Protein AF-A0A0P8BJC4-F1 (afdb_monomer_lite)

InterPro domains:
  IPR001734 Sodium/solute symporter [PF00474] (33-75)
  IPR001734 Sodium/solute symporter [PS50283] (2-75)
  IPR038377 Sodium/glucose symporter superfamily [G3DSA:1.20.1730.10] (23-75)

Radius of gyration: 17.66 Å; chains: 1; bounding box: 41×27×41 Å

Sequence (75 aa):
MHWIDLVIFVVYMLAMLGVGVFFMRKNTGQEDYYVGGRSIGSWHIGLSVVATDVGGGFSIGLGGLGFMMGISGSW

Foldseek 3Di:
DDPVVVVVVVVVVVVVVVVVVVLVVVDDDDCCVPVVVVPDDPVVVVVVVVPVVCDPVNVVVLVVQCVVPNPVSVD

Structure (mmCIF, N/CA/C/O backbone):
data_AF-A0A0P8BJC4-F1
#
_entry.id   AF-A0A0P8BJC4-F1
#
loop_
_atom_site.group_PDB
_atom_site.id
_atom_site.type_symbol
_atom_site.label_atom_id
_atom_site.label_alt_id
_atom_site.label_comp_id
_atom_site.label_asym_id
_atom_site.label_entity_id
_atom_site.label_seq_id
_atom_site.pdbx_PDB_ins_code
_atom_site.Cartn_x
_atom_site.Cartn_y
_atom_site.Cartn_z
_atom_site.occupancy
_atom_site.B_iso_or_equiv
_atom_site.auth_seq_id
_atom_site.auth_comp_id
_atom_site.auth_asym_id
_atom_site.auth_atom_id
_atom_site.pdbx_PDB_model_num
ATOM 1 N N . MET A 1 1 ? 0.361 -6.180 -22.712 1.00 79.50 1 MET A N 1
ATOM 2 C CA . MET A 1 1 ? -0.444 -6.773 -21.630 1.00 79.50 1 MET A CA 1
ATOM 3 C C . MET A 1 1 ? -0.861 -8.157 -22.061 1.00 79.50 1 MET A C 1
ATOM 5 O O . MET A 1 1 ? -1.685 -8.299 -22.958 1.00 79.50 1 MET A O 1
ATOM 9 N N . HIS A 1 2 ? -0.211 -9.162 -21.498 1.00 95.81 2 HIS A N 1
ATOM 10 C CA . HIS A 1 2 ? -0.581 -10.552 -21.679 1.00 95.81 2 HIS A CA 1
ATOM 11 C C . HIS A 1 2 ? -1.842 -10.864 -20.869 1.00 95.81 2 HIS A C 1
ATOM 13 O O . HIS A 1 2 ? -2.187 -10.167 -19.915 1.00 95.81 2 HIS A O 1
ATOM 19 N N . TRP A 1 3 ? -2.539 -11.935 -21.243 1.00 96.06 3 TRP A N 1
ATOM 20 C CA . TRP A 1 3 ? -3.746 -12.369 -20.538 1.00 96.06 3 TRP A CA 1
ATOM 21 C C . TRP A 1 3 ? -3.472 -12.667 -19.053 1.00 96.06 3 TRP A C 1
ATOM 23 O O . TRP A 1 3 ? -4.330 -12.410 -18.214 1.00 96.06 3 TRP A O 1
ATOM 33 N N . ILE A 1 4 ? -2.258 -13.123 -18.721 1.00 97.69 4 ILE A N 1
ATOM 34 C CA . ILE A 1 4 ? -1.818 -13.350 -17.340 1.00 97.69 4 ILE A CA 1
ATOM 35 C C . ILE A 1 4 ? -1.763 -12.046 -16.525 1.00 97.69 4 ILE A C 1
ATOM 37 O O . ILE A 1 4 ? -2.212 -12.030 -15.382 1.00 97.69 4 ILE A O 1
ATOM 41 N N . ASP A 1 5 ? -1.310 -10.938 -17.123 1.00 97.44 5 ASP A N 1
ATOM 42 C CA . ASP A 1 5 ? -1.226 -9.630 -16.455 1.00 97.44 5 ASP A CA 1
ATOM 43 C C . ASP A 1 5 ? -2.628 -9.133 -16.080 1.00 97.44 5 ASP A C 1
ATOM 45 O O . ASP A 1 5 ? -2.869 -8.659 -14.969 1.00 97.44 5 ASP A O 1
ATOM 49 N N . LEU A 1 6 ? -3.578 -9.302 -17.007 1.00 97.31 6 LEU A N 1
ATOM 50 C CA . LEU A 1 6 ? -4.987 -8.973 -16.799 1.00 97.31 6 LEU A CA 1
ATOM 51 C C . LEU A 1 6 ? -5.605 -9.806 -15.676 1.00 97.31 6 LEU A C 1
ATOM 53 O O . LEU A 1 6 ? -6.320 -9.263 -14.836 1.00 97.31 6 LEU A O 1
ATOM 57 N N . VAL A 1 7 ? -5.314 -11.108 -15.633 1.00 98.06 7 VAL A N 1
ATOM 58 C CA . VAL A 1 7 ? -5.792 -11.988 -14.559 1.00 98.06 7 VAL A CA 1
ATOM 59 C C . VAL A 1 7 ? -5.262 -11.521 -13.203 1.00 98.06 7 VAL A C 1
ATOM 61 O O . VAL A 1 7 ? -6.049 -11.377 -12.270 1.00 98.06 7 VAL A O 1
ATOM 64 N N . ILE A 1 8 ? -3.963 -11.224 -13.094 1.00 97.81 8 ILE A N 1
ATOM 65 C CA . ILE A 1 8 ? -3.353 -10.729 -11.849 1.00 97.81 8 ILE A CA 1
ATOM 66 C C . ILE A 1 8 ? -4.021 -9.423 -11.404 1.00 97.81 8 ILE A C 1
ATOM 68 O O . ILE A 1 8 ? -4.398 -9.291 -10.239 1.00 97.81 8 ILE A O 1
ATOM 72 N N . PHE A 1 9 ? -4.224 -8.484 -12.331 1.00 97.12 9 PHE A N 1
ATOM 73 C CA . PHE A 1 9 ? -4.874 -7.207 -12.046 1.00 97.12 9 PHE A CA 1
ATOM 74 C C . PHE A 1 9 ? -6.306 -7.385 -11.520 1.00 97.12 9 PHE A C 1
ATOM 76 O O . PHE A 1 9 ? -6.671 -6.807 -10.495 1.00 97.12 9 PHE A O 1
ATOM 83 N N . VAL A 1 10 ? -7.114 -8.215 -12.186 1.00 98.06 10 VAL A N 1
ATOM 84 C CA . VAL A 1 10 ? -8.502 -8.471 -11.775 1.00 98.06 10 VAL A CA 1
ATOM 85 C C . VAL A 1 10 ? -8.553 -9.153 -10.408 1.00 98.06 10 VAL A C 1
ATOM 87 O O . VAL A 1 10 ? -9.335 -8.742 -9.552 1.00 98.06 10 VAL A O 1
ATOM 90 N N . VAL A 1 11 ? -7.703 -10.155 -10.167 1.00 98.31 11 VAL A N 1
ATOM 91 C CA . VAL A 1 11 ? -7.634 -10.850 -8.872 1.00 98.31 11 VAL A CA 1
ATOM 92 C C . VAL A 1 11 ? -7.243 -9.886 -7.752 1.00 98.31 11 VAL A C 1
ATOM 94 O O . VAL A 1 11 ? -7.880 -9.892 -6.700 1.00 98.31 11 VAL A O 1
ATOM 97 N N . TYR A 1 12 ? -6.253 -9.022 -7.983 1.00 97.81 12 TYR A N 1
ATOM 98 C CA . TYR A 1 12 ? -5.854 -7.992 -7.025 1.00 97.81 12 TYR A CA 1
ATOM 99 C C . TYR A 1 12 ? -7.016 -7.047 -6.685 1.00 97.81 12 TYR A C 1
ATOM 101 O O . TYR A 1 12 ? -7.310 -6.822 -5.510 1.00 97.81 12 TYR A O 1
ATOM 109 N N . MET A 1 13 ? -7.732 -6.552 -7.699 1.00 98.00 13 MET A N 1
ATOM 110 C CA . MET A 1 13 ? -8.888 -5.674 -7.497 1.00 98.00 13 MET A CA 1
ATOM 111 C C . MET A 1 13 ? -10.001 -6.355 -6.696 1.00 98.00 13 MET A C 1
ATOM 113 O O . MET A 1 13 ? -10.549 -5.760 -5.768 1.00 98.00 13 MET A O 1
ATOM 117 N N . LEU A 1 14 ? -10.315 -7.614 -7.010 1.00 98.44 14 LEU A N 1
ATOM 118 C CA . LEU A 1 14 ? -11.313 -8.386 -6.269 1.00 98.44 14 LEU A CA 1
ATOM 119 C C . LEU A 1 14 ? -10.887 -8.632 -4.819 1.00 98.44 14 LEU A C 1
ATOM 121 O O . LEU A 1 14 ? -11.719 -8.526 -3.920 1.00 98.44 14 LEU A O 1
ATOM 125 N N . ALA A 1 15 ? -9.605 -8.912 -4.575 1.00 98.38 15 ALA A N 1
ATOM 126 C CA . ALA A 1 15 ? -9.076 -9.063 -3.224 1.00 98.38 15 ALA A CA 1
ATOM 127 C C . ALA A 1 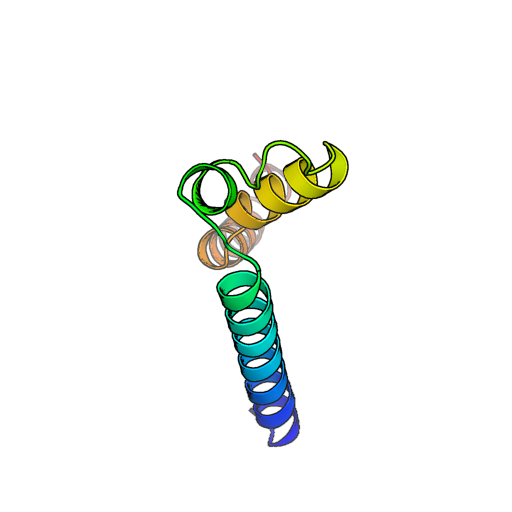15 ? -9.226 -7.765 -2.414 1.00 98.38 15 ALA A C 1
ATOM 129 O O . ALA A 1 15 ? -9.733 -7.802 -1.294 1.00 98.38 15 ALA A O 1
ATOM 130 N N . MET A 1 16 ? -8.873 -6.612 -2.995 1.00 97.38 16 MET A N 1
ATOM 131 C CA . MET A 1 16 ? -9.020 -5.302 -2.347 1.00 97.38 16 MET A CA 1
ATOM 132 C C . MET A 1 16 ? -10.483 -4.978 -2.013 1.00 97.38 16 MET A C 1
ATOM 134 O O . MET A 1 16 ? -10.787 -4.557 -0.895 1.00 97.38 16 MET A O 1
ATOM 138 N N . LEU A 1 17 ? -11.409 -5.234 -2.942 1.00 97.88 17 LEU A N 1
ATOM 139 C CA . LEU A 1 17 ? -12.846 -5.087 -2.685 1.00 97.88 17 LEU A CA 1
ATOM 140 C C . LEU A 1 17 ? -13.327 -6.047 -1.589 1.00 97.88 17 LEU A C 1
ATOM 142 O O . LEU A 1 17 ? -14.105 -5.651 -0.723 1.00 97.88 17 LEU A O 1
ATOM 146 N N . GLY A 1 18 ? -12.839 -7.290 -1.593 1.00 98.06 18 GLY A N 1
ATOM 147 C CA . GLY A 1 18 ? -13.141 -8.287 -0.568 1.00 98.06 18 GLY A CA 1
ATOM 148 C C . GLY A 1 18 ? -12.728 -7.834 0.833 1.00 98.06 18 GLY A C 1
ATOM 149 O O . GLY A 1 18 ? -13.522 -7.946 1.767 1.00 98.06 18 GLY A O 1
ATOM 150 N N . VAL A 1 19 ? -11.532 -7.250 0.972 1.00 96.81 19 VAL A N 1
ATOM 151 C CA . VAL A 1 19 ? -11.068 -6.638 2.229 1.00 96.81 19 VAL A CA 1
ATOM 152 C C . VAL A 1 19 ? -12.005 -5.504 2.653 1.00 96.81 19 VAL A C 1
ATOM 154 O O . VAL A 1 19 ? -12.442 -5.472 3.804 1.00 96.81 19 VAL A O 1
ATOM 157 N N . GLY A 1 20 ? -12.386 -4.620 1.727 1.00 96.06 20 GLY A N 1
ATOM 158 C CA . GLY A 1 20 ? -13.329 -3.532 2.001 1.00 96.06 20 GLY A CA 1
ATOM 159 C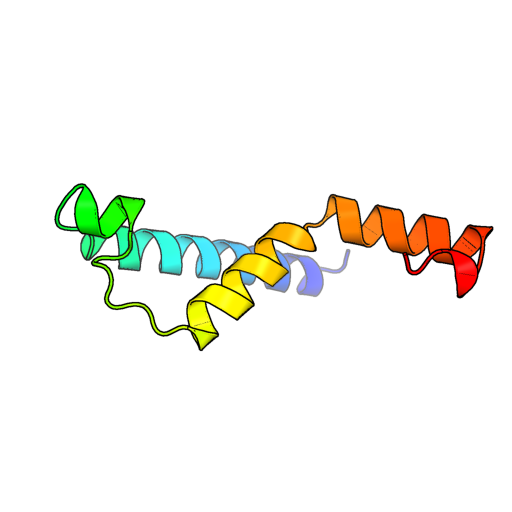 C . GLY A 1 20 ? -14.682 -4.032 2.519 1.00 96.06 20 GLY A C 1
ATOM 160 O O . GLY A 1 20 ? -15.157 -3.574 3.556 1.00 96.06 20 GLY A O 1
ATOM 161 N N . VAL A 1 21 ? -15.277 -5.028 1.855 1.00 97.19 21 VAL A N 1
ATOM 162 C CA . VAL A 1 21 ? -16.557 -5.629 2.273 1.00 97.19 21 VAL A CA 1
ATOM 163 C C . VAL A 1 21 ? -16.436 -6.331 3.627 1.00 97.19 21 VAL A C 1
ATOM 165 O O . VAL A 1 21 ? -17.346 -6.237 4.454 1.00 97.19 21 VAL A O 1
ATOM 168 N N . PHE A 1 22 ? -15.323 -7.022 3.881 1.00 95.75 22 PHE A N 1
ATOM 169 C CA . PHE A 1 22 ? -15.074 -7.682 5.161 1.00 95.75 22 PHE A CA 1
ATOM 170 C C . PHE A 1 22 ? -15.071 -6.680 6.325 1.00 95.75 22 PHE A C 1
ATOM 172 O O . PHE A 1 22 ? -15.781 -6.882 7.311 1.00 95.75 22 PHE A O 1
ATOM 179 N N . PHE A 1 23 ? -14.330 -5.576 6.199 1.00 93.38 23 PHE A N 1
ATOM 180 C CA . PHE A 1 23 ? -14.260 -4.558 7.250 1.00 93.38 23 PHE A CA 1
ATOM 181 C C . PHE A 1 23 ? -15.523 -3.700 7.338 1.00 93.38 23 PHE A C 1
ATOM 183 O O . PHE A 1 23 ? -15.924 -3.344 8.443 1.00 93.38 23 PHE A O 1
ATOM 190 N N . MET A 1 24 ? -16.219 -3.463 6.222 1.00 94.12 24 MET A N 1
ATOM 191 C CA . MET A 1 24 ? -17.533 -2.813 6.225 1.00 94.12 24 MET A CA 1
ATOM 192 C C . MET A 1 24 ? -18.526 -3.560 7.123 1.00 94.12 24 MET A C 1
ATOM 194 O O . MET A 1 24 ? -19.257 -2.933 7.881 1.00 94.12 24 MET A O 1
ATOM 198 N N . ARG A 1 25 ? -18.534 -4.899 7.079 1.00 93.19 25 ARG A N 1
ATOM 199 C CA . ARG A 1 25 ? -19.413 -5.725 7.927 1.00 93.19 25 ARG A CA 1
ATOM 200 C C . ARG A 1 25 ? -19.022 -5.721 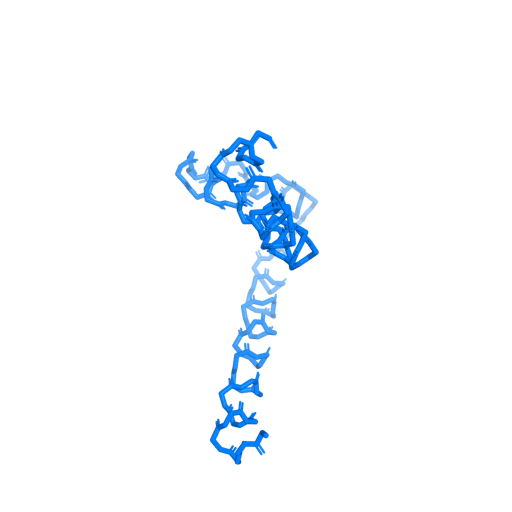9.404 1.00 93.19 25 ARG A C 1
ATOM 202 O O . ARG A 1 25 ? -19.861 -6.026 10.244 1.00 93.19 25 ARG A O 1
ATOM 209 N N . LYS A 1 26 ? -17.758 -5.429 9.714 1.00 89.69 26 LYS A N 1
ATOM 210 C CA . LYS A 1 26 ? -17.233 -5.389 11.085 1.00 89.69 26 LYS A CA 1
ATOM 211 C C . LYS A 1 26 ? -17.369 -4.006 11.728 1.00 89.69 26 LYS A C 1
ATOM 213 O O . LYS A 1 26 ? -17.264 -3.896 12.942 1.00 89.69 26 LYS A O 1
ATOM 218 N N . ASN A 1 27 ? -17.592 -2.971 10.926 1.00 91.12 27 ASN A N 1
ATOM 219 C CA . ASN A 1 27 ? -17.728 -1.602 11.392 1.00 91.12 27 ASN A CA 1
ATOM 220 C C . ASN A 1 27 ? -19.069 -1.401 12.114 1.00 91.12 27 ASN A C 1
ATOM 222 O O . ASN A 1 27 ? -20.123 -1.497 11.484 1.00 91.12 27 ASN A O 1
ATOM 226 N N . THR A 1 28 ? -19.040 -1.111 13.418 1.00 89.88 28 THR A N 1
ATOM 227 C CA . THR A 1 28 ? -20.268 -0.974 14.224 1.00 89.88 28 THR A CA 1
ATOM 228 C C . THR A 1 28 ? -20.671 0.474 14.501 1.00 89.88 28 THR A C 1
ATOM 230 O O . THR A 1 28 ? -21.817 0.730 14.870 1.00 89.88 28 THR A O 1
ATOM 233 N N . GLY A 1 29 ? -19.777 1.440 14.271 1.00 92.56 29 GLY A N 1
ATOM 234 C CA . GLY A 1 29 ? -20.055 2.849 14.536 1.00 92.56 29 GLY A CA 1
ATOM 235 C C . GLY A 1 29 ? -18.974 3.813 14.050 1.00 92.56 29 GLY A C 1
ATOM 236 O O . GLY A 1 29 ? -18.026 3.437 13.366 1.00 92.56 29 GLY A O 1
ATOM 237 N N . GLN A 1 30 ? -19.134 5.086 14.419 1.00 90.88 30 GLN A N 1
ATOM 238 C CA . GLN A 1 30 ? -18.251 6.187 14.008 1.00 90.88 30 GLN A CA 1
ATOM 239 C C . GLN A 1 30 ? -16.815 6.011 14.535 1.00 90.88 30 GLN A C 1
ATOM 241 O O . GLN A 1 30 ? -15.859 6.329 13.835 1.00 90.88 30 GLN A O 1
ATOM 246 N N . GLU A 1 31 ? -16.645 5.504 15.761 1.00 92.19 31 GLU A N 1
ATOM 247 C CA . GLU A 1 31 ? -15.311 5.303 16.345 1.00 92.19 31 GLU A CA 1
ATOM 248 C C . GLU A 1 31 ? -14.522 4.199 15.629 1.00 92.19 31 GLU A C 1
ATOM 250 O O . GLU A 1 31 ? -13.335 4.366 15.343 1.00 92.19 31 GLU A O 1
ATOM 255 N N . ASP A 1 32 ? -15.180 3.098 15.268 1.00 90.38 32 ASP A N 1
ATOM 256 C CA . ASP A 1 32 ? -14.565 2.042 14.459 1.00 90.38 32 ASP A CA 1
ATOM 257 C C . ASP A 1 32 ? -14.154 2.572 13.080 1.00 90.38 32 ASP A C 1
ATOM 259 O O . ASP A 1 32 ? -13.063 2.269 12.600 1.00 90.38 32 ASP A O 1
ATOM 263 N N . TYR A 1 33 ? -14.989 3.423 12.478 1.00 91.44 33 TYR A N 1
ATOM 264 C CA . TYR A 1 33 ? -14.760 3.950 11.137 1.00 91.44 33 TYR A CA 1
ATOM 265 C C . TYR A 1 33 ? -13.626 4.980 11.079 1.00 91.44 33 TYR A C 1
ATOM 267 O O . TYR A 1 33 ? -12.767 4.908 10.203 1.00 91.44 33 TYR A O 1
ATOM 275 N N . TYR A 1 34 ? -13.612 5.947 12.001 1.00 91.06 34 TYR A N 1
ATOM 276 C CA . TYR A 1 34 ? -12.660 7.061 11.952 1.00 91.06 34 TYR A CA 1
ATOM 277 C C . TYR A 1 34 ? -11.336 6.773 12.649 1.00 91.06 34 TYR A C 1
ATOM 279 O O . TYR A 1 34 ? -10.301 7.268 12.210 1.00 91.06 34 TYR A O 1
ATOM 287 N N . VAL A 1 35 ? -11.357 6.017 13.750 1.00 91.25 35 VAL A N 1
ATOM 288 C CA . VAL A 1 35 ? -10.159 5.776 14.571 1.00 91.25 35 VAL A CA 1
ATOM 289 C C . VAL A 1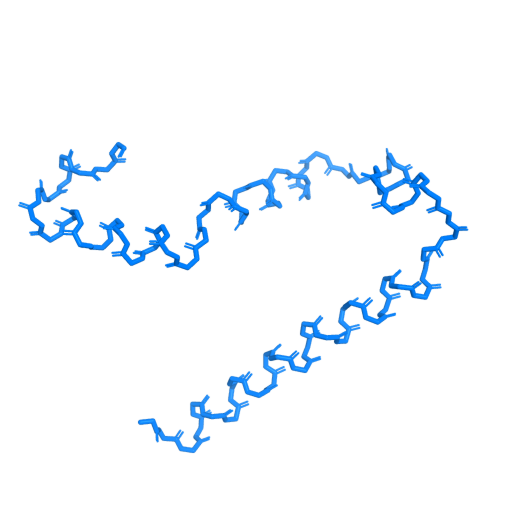 35 ? -9.823 4.294 14.714 1.00 91.25 35 VAL A C 1
ATOM 291 O O . VAL A 1 35 ? -8.957 3.937 15.515 1.00 91.25 35 VAL A O 1
ATOM 294 N N . GLY A 1 36 ? -10.494 3.413 13.962 1.00 90.25 36 GLY A N 1
ATOM 295 C CA . GLY A 1 36 ? -10.224 1.975 13.986 1.00 90.25 36 GLY A CA 1
ATOM 296 C C . GLY A 1 36 ? -10.479 1.343 15.353 1.00 90.25 36 GLY A C 1
ATOM 297 O O . GLY A 1 36 ? -9.741 0.441 15.752 1.00 90.25 36 GLY A O 1
ATOM 298 N N . GLY A 1 37 ? -11.420 1.894 16.129 1.00 89.38 37 GLY A N 1
ATOM 299 C CA . GLY A 1 37 ? -11.704 1.452 17.498 1.00 89.38 37 GLY A CA 1
ATOM 300 C C . GLY A 1 37 ? -10.536 1.668 18.471 1.00 89.38 37 GLY A C 1
ATOM 301 O O . GLY A 1 37 ? -10.523 1.097 19.558 1.00 89.38 37 GLY A O 1
ATOM 302 N N . ARG A 1 38 ? -9.520 2.458 18.078 1.00 90.81 38 ARG A N 1
ATOM 303 C CA . ARG A 1 38 ? -8.284 2.733 18.840 1.00 90.81 38 ARG A CA 1
ATOM 304 C C . ARG A 1 38 ? -7.497 1.482 19.257 1.00 90.81 38 ARG A C 1
ATOM 306 O O . ARG A 1 38 ? -6.619 1.565 20.111 1.00 90.81 38 ARG A O 1
ATOM 313 N N . SER A 1 39 ? -7.783 0.333 18.649 1.00 89.88 39 SER A N 1
ATOM 314 C CA . SER A 1 39 ? -7.143 -0.949 18.963 1.00 89.88 39 SER A CA 1
ATOM 315 C C . SER A 1 39 ? -6.055 -1.341 17.961 1.00 89.88 39 SER A C 1
ATOM 317 O O . SER A 1 39 ? -5.429 -2.390 18.105 1.00 89.88 39 SER A O 1
ATOM 319 N N . ILE A 1 40 ? -5.843 -0.541 16.911 1.00 92.25 40 ILE A N 1
ATOM 320 C CA . ILE A 1 40 ? -4.844 -0.820 15.876 1.00 92.25 40 ILE A CA 1
ATOM 321 C C . ILE A 1 40 ? -3.445 -0.550 16.443 1.00 92.25 40 ILE A C 1
ATOM 323 O O . ILE A 1 40 ? -3.129 0.562 16.859 1.00 92.25 40 ILE A O 1
ATOM 327 N N . GLY A 1 41 ? -2.592 -1.576 16.453 1.00 94.06 41 GLY A N 1
ATOM 328 C CA . GLY A 1 41 ? -1.216 -1.454 16.939 1.00 94.06 41 GLY A CA 1
ATOM 329 C C . GLY A 1 41 ? -0.355 -0.529 16.071 1.00 94.06 41 GLY A C 1
ATOM 330 O O . GLY A 1 41 ? -0.535 -0.457 14.854 1.00 94.06 41 GLY A O 1
ATOM 331 N N . SER A 1 42 ? 0.637 0.115 16.692 1.00 94.00 42 SER A N 1
ATOM 332 C CA . SER A 1 42 ? 1.528 1.109 16.068 1.00 94.00 42 SER A CA 1
ATOM 333 C C . SER A 1 42 ? 2.188 0.640 14.770 1.00 94.00 42 SER A C 1
ATOM 335 O O . SER A 1 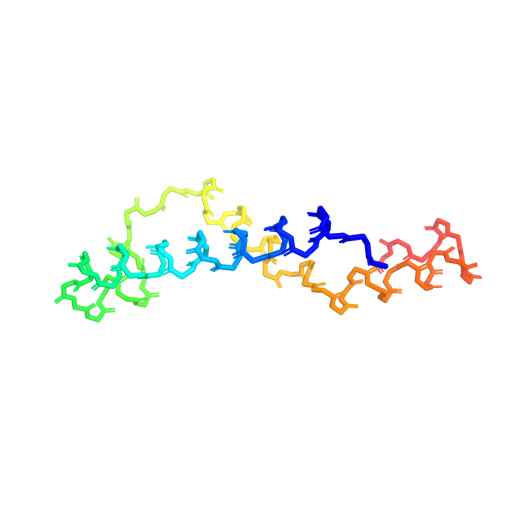42 ? 2.330 1.427 13.839 1.00 94.00 42 SER A O 1
ATOM 337 N N . TRP A 1 43 ? 2.537 -0.643 14.670 1.00 95.50 43 TRP A N 1
ATOM 338 C CA . TRP A 1 43 ? 3.121 -1.221 13.459 1.00 95.50 43 TRP A CA 1
ATOM 339 C C . TRP A 1 43 ? 2.187 -1.138 12.243 1.00 95.50 43 TRP A C 1
ATOM 341 O O . TRP A 1 43 ? 2.592 -0.694 11.172 1.00 95.50 43 TRP A O 1
ATOM 351 N N . HIS A 1 44 ? 0.917 -1.509 12.417 1.00 93.69 44 HIS A N 1
ATOM 352 C CA . HIS A 1 44 ? -0.076 -1.467 11.342 1.00 93.69 44 HIS A CA 1
ATOM 353 C C . HIS A 1 44 ? -0.376 -0.025 10.922 1.00 93.69 44 HIS A C 1
ATOM 355 O O . HIS A 1 44 ? -0.525 0.252 9.734 1.00 93.69 44 HIS A O 1
ATOM 361 N N . ILE A 1 45 ? -0.402 0.897 11.890 1.00 94.00 45 ILE A N 1
ATOM 362 C CA . ILE A 1 45 ? -0.549 2.331 11.620 1.00 94.00 45 ILE A CA 1
ATOM 363 C C . ILE A 1 45 ? 0.647 2.835 10.804 1.00 94.00 45 ILE A C 1
ATOM 365 O O . ILE A 1 45 ? 0.446 3.468 9.774 1.00 94.00 45 ILE A O 1
ATOM 369 N N . GLY A 1 46 ? 1.879 2.513 11.210 1.00 94.81 46 GLY A N 1
ATOM 370 C CA . GLY A 1 46 ? 3.090 2.922 10.494 1.00 94.81 46 GLY A CA 1
ATOM 371 C C . GLY A 1 46 ? 3.113 2.431 9.046 1.00 94.81 46 GLY A C 1
ATOM 372 O O . GLY A 1 46 ? 3.344 3.222 8.135 1.00 94.81 46 GLY A O 1
ATOM 373 N N . LEU A 1 47 ? 2.783 1.155 8.818 1.00 94.19 47 LEU A N 1
ATOM 374 C CA . LEU A 1 47 ? 2.664 0.601 7.465 1.00 94.19 47 LEU A CA 1
ATOM 375 C C . LEU A 1 47 ? 1.596 1.326 6.633 1.00 94.19 47 LEU A C 1
ATOM 377 O O . LEU A 1 47 ? 1.832 1.623 5.465 1.00 94.19 47 LEU A O 1
ATOM 381 N N . SER A 1 48 ? 0.446 1.647 7.231 1.00 93.31 48 SER A N 1
ATOM 382 C CA . SER A 1 48 ? -0.619 2.397 6.558 1.00 93.31 48 SER A CA 1
ATOM 383 C C . SER A 1 48 ? -0.180 3.809 6.174 1.00 93.31 48 SER A C 1
ATOM 385 O O . SER A 1 48 ? -0.498 4.267 5.078 1.00 93.31 48 SER A O 1
ATOM 387 N N . VAL A 1 49 ? 0.541 4.504 7.058 1.00 93.94 49 VAL A N 1
ATOM 388 C CA . VAL A 1 49 ? 1.037 5.864 6.803 1.00 93.94 49 VAL A CA 1
ATOM 389 C C . VAL A 1 49 ? 2.000 5.859 5.621 1.00 93.94 49 VAL A C 1
ATOM 391 O O . VAL A 1 49 ? 1.802 6.620 4.680 1.00 93.94 49 VAL A O 1
ATOM 394 N N . VAL A 1 50 ? 2.977 4.948 5.613 1.00 91.81 50 VAL A N 1
ATOM 395 C CA . VAL A 1 50 ? 3.942 4.837 4.507 1.00 91.81 50 VAL A CA 1
ATOM 396 C C . VAL A 1 50 ? 3.245 4.451 3.200 1.00 91.81 50 VAL A C 1
ATOM 398 O O . VAL A 1 50 ? 3.517 5.041 2.161 1.00 91.81 50 VAL A O 1
ATOM 401 N N . ALA A 1 51 ? 2.301 3.506 3.230 1.00 91.56 51 ALA A N 1
ATOM 402 C CA . ALA A 1 51 ? 1.544 3.136 2.033 1.00 91.56 51 ALA A CA 1
ATOM 403 C C . ALA A 1 51 ? 0.703 4.300 1.474 1.00 91.56 51 ALA A C 1
ATOM 405 O O . ALA A 1 51 ? 0.504 4.385 0.264 1.00 91.56 51 ALA A O 1
ATOM 406 N N . THR A 1 52 ? 0.216 5.188 2.346 1.00 91.31 52 THR A N 1
ATOM 407 C CA . THR A 1 52 ? -0.543 6.384 1.949 1.00 91.31 52 THR A CA 1
ATOM 408 C C . THR A 1 52 ? 0.366 7.442 1.325 1.00 91.31 52 THR A C 1
ATOM 410 O O . THR A 1 52 ? -0.031 8.094 0.362 1.00 91.31 52 THR A O 1
ATOM 413 N N . ASP A 1 53 ? 1.581 7.586 1.849 1.00 90.31 53 ASP A N 1
ATOM 414 C CA . ASP A 1 53 ? 2.587 8.534 1.367 1.00 90.31 53 ASP A CA 1
ATOM 415 C C . ASP A 1 53 ? 3.130 8.149 -0.025 1.00 90.31 53 ASP A C 1
ATOM 417 O O . ASP A 1 53 ? 3.106 8.945 -0.963 1.00 90.31 53 ASP A O 1
ATOM 421 N N . VAL A 1 54 ? 3.510 6.880 -0.218 1.00 88.38 54 VAL A N 1
ATOM 422 C CA . VAL A 1 54 ? 4.191 6.379 -1.435 1.00 88.38 54 VAL A CA 1
ATOM 423 C C . VAL A 1 54 ? 3.205 6.011 -2.564 1.00 88.38 54 VAL A C 1
ATOM 425 O O . VAL A 1 54 ? 3.428 5.083 -3.340 1.00 88.38 54 VAL A O 1
ATOM 428 N N . GLY A 1 55 ? 2.082 6.721 -2.692 1.00 85.75 55 GLY A N 1
ATOM 429 C CA . GLY A 1 55 ? 1.038 6.421 -3.682 1.00 85.75 55 GLY A CA 1
ATOM 430 C C . GLY A 1 55 ? 1.537 6.317 -5.140 1.00 85.75 55 GLY A C 1
ATOM 431 O O . GLY A 1 55 ? 2.661 6.683 -5.487 1.00 85.75 55 GLY A O 1
ATOM 432 N N . GLY A 1 56 ? 0.682 5.848 -6.056 1.00 86.12 56 GLY A N 1
ATOM 433 C CA . GLY A 1 56 ? 1.094 5.573 -7.446 1.00 86.12 56 GLY A CA 1
ATOM 434 C C . GLY A 1 56 ? 1.738 6.765 -8.176 1.00 86.12 56 GLY A C 1
ATOM 435 O O . GLY A 1 56 ? 2.714 6.591 -8.904 1.00 86.12 56 GLY A O 1
ATOM 436 N N . GLY A 1 57 ? 1.250 7.987 -7.932 1.00 87.94 57 GLY A N 1
ATOM 437 C CA . GLY A 1 57 ? 1.840 9.209 -8.491 1.00 87.94 57 GLY A CA 1
ATOM 438 C C . GLY A 1 57 ? 3.233 9.521 -7.937 1.00 87.94 57 GLY A C 1
ATOM 439 O O . GLY A 1 57 ? 4.118 9.906 -8.696 1.00 87.94 57 GLY A O 1
ATOM 440 N N . PHE A 1 58 ? 3.447 9.283 -6.642 1.00 87.75 58 PHE A N 1
ATOM 441 C CA . PHE A 1 58 ? 4.747 9.446 -5.994 1.00 87.75 58 PHE A CA 1
ATOM 442 C C . PHE A 1 58 ? 5.780 8.479 -6.584 1.00 87.75 58 PHE A C 1
ATOM 444 O O . PHE A 1 58 ? 6.884 8.888 -6.928 1.00 87.75 58 PHE A O 1
ATOM 451 N N . SER A 1 59 ? 5.389 7.221 -6.809 1.00 88.44 59 SER A N 1
ATOM 452 C CA . SER A 1 59 ? 6.260 6.19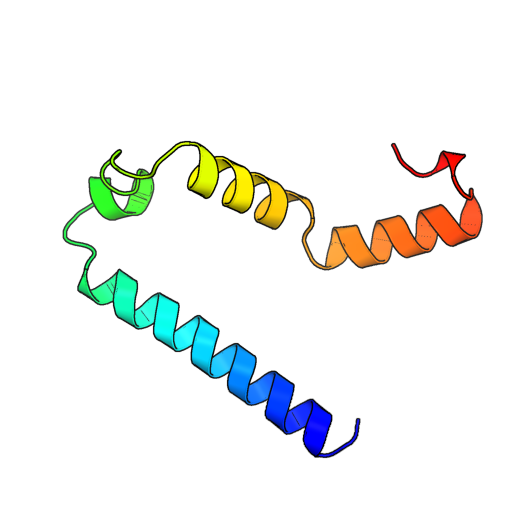8 -7.406 1.00 88.44 59 SER A CA 1
ATOM 453 C C . SER A 1 59 ? 6.724 6.563 -8.824 1.00 88.44 59 SER A C 1
ATOM 455 O O . SER A 1 59 ? 7.904 6.431 -9.151 1.00 88.44 59 SER A O 1
ATOM 457 N N . ILE A 1 60 ? 5.813 7.056 -9.672 1.00 93.06 60 ILE A N 1
ATOM 458 C CA . ILE A 1 60 ? 6.155 7.515 -11.031 1.00 93.06 60 ILE A CA 1
ATOM 459 C C . ILE A 1 60 ? 7.019 8.782 -10.966 1.00 93.06 60 ILE A C 1
ATOM 461 O O . ILE A 1 60 ? 8.009 8.888 -11.691 1.00 93.06 60 ILE A O 1
ATOM 465 N N . GLY A 1 61 ? 6.666 9.720 -10.081 1.00 91.50 61 GLY A N 1
ATOM 466 C CA . GLY A 1 61 ? 7.398 10.964 -9.858 1.00 91.50 61 GLY A CA 1
ATOM 467 C C . GLY A 1 61 ? 8.849 10.713 -9.464 1.00 91.50 61 GLY A C 1
ATOM 468 O O . GLY A 1 61 ? 9.748 11.142 -10.181 1.00 91.50 61 GLY A O 1
ATOM 469 N N . LEU A 1 62 ? 9.085 9.948 -8.394 1.00 91.56 62 LEU A N 1
ATOM 470 C CA . LEU A 1 62 ? 10.431 9.588 -7.941 1.00 91.56 62 LEU A CA 1
ATOM 471 C C . LEU A 1 62 ? 11.235 8.844 -9.008 1.00 91.56 62 LEU A C 1
ATOM 473 O O . LEU A 1 62 ? 12.426 9.102 -9.151 1.00 91.56 62 LEU A O 1
ATOM 477 N N . GLY A 1 63 ? 10.606 7.959 -9.788 1.00 92.25 63 GLY A N 1
ATOM 478 C CA . GLY A 1 63 ? 11.275 7.314 -10.920 1.00 92.25 63 GLY A CA 1
ATOM 479 C C . GLY A 1 63 ? 11.778 8.331 -11.951 1.00 92.25 63 GLY A C 1
ATOM 480 O O . GLY A 1 63 ? 12.918 8.247 -12.408 1.00 92.25 63 GLY A O 1
ATOM 481 N N . GLY A 1 64 ? 10.957 9.336 -12.269 1.00 93.88 64 GLY A N 1
ATOM 482 C CA . GLY A 1 64 ? 11.334 10.438 -13.156 1.00 93.88 64 GLY A CA 1
ATOM 483 C C . GLY A 1 64 ? 12.429 11.339 -12.576 1.00 93.88 64 GLY A C 1
ATOM 484 O O . GLY A 1 64 ? 13.377 11.685 -13.282 1.00 93.88 64 GLY A O 1
ATOM 485 N N . LEU A 1 65 ? 12.344 11.687 -11.288 1.00 93.75 65 LEU A N 1
ATOM 486 C CA . LEU A 1 65 ? 13.382 12.463 -10.600 1.00 93.75 65 LEU A CA 1
ATOM 487 C C . LEU A 1 65 ? 14.702 11.687 -10.559 1.00 93.75 65 LEU A C 1
ATOM 489 O O . LEU A 1 65 ? 15.737 12.228 -10.935 1.00 93.75 65 LEU A O 1
ATOM 493 N N . GLY A 1 66 ? 14.671 10.402 -10.208 1.00 94.94 66 GLY A N 1
ATOM 494 C CA . GLY A 1 66 ? 15.847 9.534 -10.218 1.00 94.94 66 GLY A CA 1
ATOM 495 C C . GLY A 1 66 ? 16.494 9.430 -11.601 1.00 94.94 66 GLY A C 1
ATOM 496 O O . GLY A 1 66 ? 17.718 9.429 -11.704 1.00 94.94 66 GLY A O 1
ATOM 497 N N . PHE A 1 67 ? 15.699 9.427 -12.674 1.00 95.19 67 PHE A N 1
ATOM 498 C CA . PHE A 1 67 ? 16.223 9.469 -14.041 1.00 95.19 67 PHE A CA 1
ATOM 499 C C . PHE A 1 67 ? 16.934 10.795 -14.368 1.00 95.19 67 PHE A C 1
ATOM 501 O O . PHE A 1 67 ? 17.974 10.783 -15.021 1.00 95.19 67 PHE A O 1
ATOM 508 N N . MET A 1 68 ? 16.405 11.934 -13.909 1.00 96.38 68 MET A N 1
ATOM 509 C CA . MET A 1 68 ? 16.961 13.260 -14.219 1.00 96.38 68 MET A CA 1
ATOM 510 C C . MET A 1 68 ? 18.134 13.672 -13.321 1.00 96.38 68 MET A C 1
ATOM 512 O O . MET A 1 68 ? 19.073 14.307 -13.793 1.00 96.38 68 MET A O 1
ATOM 516 N N . MET A 1 69 ? 18.073 13.349 -12.028 1.00 95.25 69 MET A N 1
ATOM 517 C CA . MET A 1 69 ? 18.996 13.851 -10.999 1.00 95.25 69 MET A CA 1
ATOM 518 C C . MET A 1 69 ? 19.745 12.740 -10.248 1.00 95.25 69 MET A C 1
ATOM 520 O O . MET A 1 69 ? 20.577 13.019 -9.378 1.00 95.25 69 MET A O 1
ATOM 524 N N . GLY A 1 70 ? 19.514 11.470 -10.585 1.00 92.31 70 GLY A N 1
ATOM 525 C CA . GLY A 1 70 ? 20.166 10.343 -9.922 1.00 92.31 70 GLY A CA 1
ATOM 526 C C . GLY A 1 70 ? 19.840 10.285 -8.426 1.00 92.31 70 GLY A C 1
ATOM 527 O O . GLY A 1 70 ? 18.754 10.659 -7.991 1.00 92.31 70 GLY A O 1
ATOM 528 N N . ILE A 1 71 ? 20.810 9.854 -7.613 1.00 92.62 71 ILE A N 1
ATOM 529 C CA . ILE A 1 71 ? 20.657 9.704 -6.150 1.00 92.62 71 ILE A CA 1
ATOM 530 C C . ILE A 1 71 ? 20.325 11.041 -5.463 1.00 92.62 71 ILE A C 1
ATOM 532 O O . ILE A 1 71 ? 19.708 11.060 -4.399 1.00 92.62 71 ILE A O 1
ATOM 536 N N . SER A 1 72 ? 20.676 12.169 -6.086 1.00 92.38 72 SER A N 1
ATOM 537 C CA . SER A 1 72 ? 20.382 13.496 -5.541 1.00 92.38 72 SER A CA 1
ATOM 538 C C . SER A 1 72 ? 18.895 13.868 -5.580 1.00 92.38 72 SER A C 1
ATOM 540 O O . SER A 1 72 ? 18.517 14.830 -4.929 1.00 92.38 72 SER A O 1
ATOM 542 N N . GLY A 1 73 ? 18.051 13.103 -6.285 1.00 86.81 73 GLY A N 1
ATOM 543 C CA . GLY A 1 73 ? 16.590 13.255 -6.293 1.00 86.81 73 GLY A CA 1
ATOM 544 C C . GLY A 1 73 ? 15.851 12.371 -5.281 1.00 86.81 73 GLY A C 1
ATOM 545 O O . GLY A 1 73 ? 14.674 12.103 -5.481 1.00 86.81 73 GLY A O 1
ATOM 546 N N . SER A 1 74 ? 16.538 11.850 -4.258 1.00 85.25 74 SER A N 1
ATOM 547 C CA . SER A 1 74 ? 15.960 10.952 -3.238 1.00 85.25 74 SER A CA 1
ATOM 548 C C . SER A 1 74 ? 15.307 11.663 -2.042 1.00 85.25 74 SER A C 1
ATOM 550 O O . SER A 1 74 ? 14.869 10.987 -1.111 1.00 85.25 74 SER A O 1
ATOM 552 N N . TRP A 1 75 ? 15.281 12.997 -2.053 1.00 79.12 75 TRP A N 1
ATOM 553 C CA . TRP A 1 75 ? 14.670 13.838 -1.020 1.00 79.12 75 TRP A CA 1
ATOM 554 C C . TRP A 1 75 ? 13.224 14.212 -1.348 1.00 79.12 75 TRP A C 1
ATOM 556 O O . TRP A 1 75 ? 12.847 14.158 -2.542 1.00 79.12 75 TRP A O 1
#

pLDDT: mean 92.96, std 4.06, range [79.12, 98.44]

Organism: NCBI:txid1305737

Secondary structure (DSSP, 8-state):
--HHHHHHHHHHHHHHHHHHHHHHHH--SHHHHHHGGG---HHHHHHHHHHHHT-HHHHHHHHHHHHHHGGGG--